Protein AF-A0A928ZZM9-F1 (afdb_monomer)

Structure (mmCIF, N/CA/C/O backbone):
data_AF-A0A928ZZM9-F1
#
_entry.id   AF-A0A928ZZM9-F1
#
loop_
_atom_site.group_PDB
_atom_site.id
_atom_site.type_symbol
_atom_site.label_atom_id
_atom_site.label_alt_id
_atom_site.label_comp_id
_atom_site.label_asym_id
_atom_site.label_entity_id
_atom_site.label_seq_id
_atom_site.pdbx_PDB_ins_code
_atom_site.Cartn_x
_atom_site.Cartn_y
_atom_site.Cartn_z
_atom_site.occupancy
_atom_site.B_iso_or_equiv
_atom_site.auth_seq_id
_atom_site.auth_comp_id
_atom_site.auth_asym_id
_atom_site.auth_atom_id
_atom_site.pdbx_PDB_model_num
ATOM 1 N N . MET A 1 1 ? -34.858 8.258 25.905 1.00 45.53 1 MET A N 1
ATOM 2 C CA . MET A 1 1 ? -33.633 7.633 25.361 1.00 45.53 1 MET A CA 1
ATOM 3 C C . MET A 1 1 ? -32.656 8.763 25.048 1.00 45.53 1 MET A C 1
ATOM 5 O O . MET A 1 1 ? -32.902 9.508 24.112 1.00 45.53 1 MET A O 1
ATOM 9 N N . ASN A 1 2 ? -31.666 9.010 25.907 1.00 38.31 2 ASN A N 1
ATOM 10 C CA . ASN A 1 2 ? -30.777 10.175 25.801 1.00 38.31 2 ASN A CA 1
ATOM 11 C C . ASN A 1 2 ? -29.655 9.865 24.788 1.00 38.31 2 ASN A C 1
ATOM 13 O O . ASN A 1 2 ? -28.926 8.899 24.986 1.00 38.31 2 ASN A O 1
ATOM 17 N N . LEU A 1 3 ? -29.551 10.627 23.693 1.00 54.62 3 LEU A N 1
ATOM 18 C CA . LEU A 1 3 ? -28.643 10.350 22.560 1.00 54.62 3 LEU A CA 1
ATOM 19 C C . LEU A 1 3 ? -27.227 10.941 22.727 1.00 54.62 3 LEU A C 1
ATOM 21 O O . LEU A 1 3 ? -26.420 10.868 21.805 1.00 54.62 3 LEU A O 1
ATOM 25 N N . ASN A 1 4 ? -26.900 11.490 23.900 1.00 56.50 4 ASN A N 1
ATOM 26 C CA . ASN A 1 4 ? -25.630 12.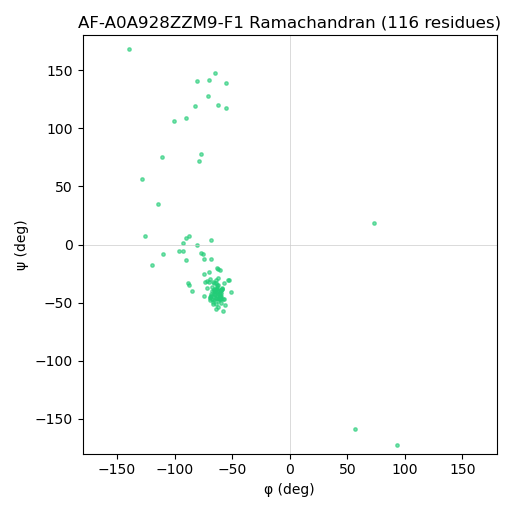169 24.163 1.00 56.50 4 ASN A CA 1
ATOM 27 C C . ASN A 1 4 ? -24.758 11.372 25.139 1.00 56.50 4 ASN A C 1
ATOM 29 O O . ASN A 1 4 ? -24.615 11.728 26.306 1.00 56.50 4 ASN A O 1
AT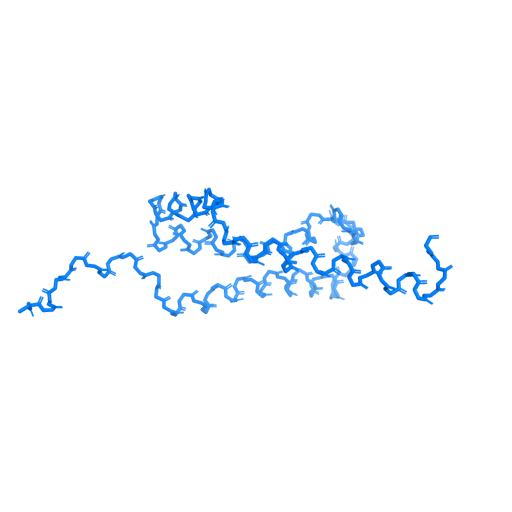OM 33 N N . SER A 1 5 ? -24.160 10.289 24.646 1.00 56.16 5 SER A N 1
ATOM 34 C CA . SER A 1 5 ? -23.096 9.563 25.347 1.00 56.16 5 SER A CA 1
ATOM 35 C C . SER A 1 5 ? -21.743 9.981 24.750 1.00 56.16 5 SER A C 1
ATOM 37 O O . SER A 1 5 ? -21.421 9.530 23.651 1.00 56.16 5 SER A O 1
ATOM 39 N N . PRO A 1 6 ? -20.911 10.796 25.427 1.00 49.06 6 PRO A N 1
ATOM 40 C CA . PRO A 1 6 ? -19.626 11.274 24.890 1.00 49.06 6 PRO A CA 1
ATOM 41 C C . PRO A 1 6 ? -18.541 10.184 24.728 1.00 49.06 6 PRO A C 1
ATOM 43 O O . PRO A 1 6 ? -17.422 10.479 24.317 1.00 49.06 6 PRO A O 1
ATOM 46 N N . HIS A 1 7 ? -18.848 8.911 25.005 1.00 49.44 7 HIS A N 1
ATOM 47 C CA . HIS A 1 7 ? -17.875 7.811 25.024 1.00 49.44 7 HIS A CA 1
ATOM 48 C C . HIS A 1 7 ? -17.726 7.026 23.706 1.00 49.44 7 HIS A C 1
ATOM 50 O O . HIS A 1 7 ? -16.846 6.174 23.613 1.00 49.44 7 HIS A O 1
ATOM 56 N N . THR A 1 8 ? -18.526 7.287 22.664 1.00 51.72 8 THR A N 1
ATOM 57 C CA . THR A 1 8 ? -18.446 6.536 21.388 1.00 51.72 8 THR A CA 1
ATOM 58 C C . THR A 1 8 ? -17.604 7.204 20.293 1.00 51.72 8 THR A C 1
ATOM 60 O O . THR A 1 8 ? -17.359 6.586 19.260 1.00 51.72 8 THR A O 1
ATOM 63 N N . GLN A 1 9 ? -17.112 8.429 20.505 1.00 50.94 9 GLN A N 1
ATOM 64 C CA . GLN A 1 9 ? -16.439 9.231 19.466 1.00 50.94 9 GLN A CA 1
ATOM 65 C C . GLN A 1 9 ? -14.915 9.027 19.364 1.00 50.94 9 GLN A C 1
ATOM 67 O O . GLN A 1 9 ? -14.316 9.418 18.370 1.00 50.94 9 GLN A O 1
ATOM 72 N N . GLN A 1 10 ? -14.264 8.394 20.344 1.00 52.50 10 GLN A N 1
ATOM 73 C CA . GLN A 1 10 ? -12.791 8.372 20.425 1.00 52.50 10 GLN A CA 1
ATOM 74 C C . GLN A 1 10 ? -12.087 7.396 19.462 1.00 52.50 10 GLN A C 1
ATOM 76 O O . GLN A 1 10 ? -10.865 7.421 19.367 1.00 52.50 10 GLN A O 1
ATOM 81 N N . TRP A 1 11 ? -12.823 6.544 18.740 1.00 54.41 11 TRP A N 1
ATOM 82 C CA . TRP A 1 11 ? -12.239 5.433 17.965 1.00 54.41 11 TRP A CA 1
ATOM 83 C C . TRP A 1 11 ? -12.632 5.413 16.485 1.00 54.41 11 TRP A C 1
ATOM 85 O O . TRP A 1 11 ? -12.353 4.438 15.784 1.00 54.41 11 TRP A O 1
ATOM 95 N N . LEU A 1 12 ? -13.322 6.449 16.007 1.00 62.44 12 LEU A N 1
ATOM 96 C CA . LEU A 1 12 ? -13.717 6.557 14.608 1.00 62.44 12 LEU A CA 1
ATOM 97 C C . LEU A 1 12 ? -12.612 7.289 13.857 1.00 62.44 12 LEU A C 1
ATOM 99 O O . LEU A 1 12 ? -12.423 8.489 14.037 1.00 62.44 12 LEU A O 1
ATOM 103 N N . VAL A 1 13 ? -11.878 6.556 13.017 1.00 65.06 13 VAL A N 1
ATOM 104 C CA . VAL A 1 13 ? -10.979 7.174 12.038 1.00 65.06 13 VAL A CA 1
ATOM 105 C C . VAL A 1 13 ? -11.835 8.141 11.211 1.00 65.06 13 VAL A C 1
ATOM 107 O O . VAL A 1 13 ? -12.802 7.696 10.583 1.00 65.06 13 VAL A O 1
ATOM 110 N N . PRO A 1 14 ? -11.557 9.455 11.250 1.00 76.38 14 PRO A N 1
ATOM 111 C CA . PRO A 1 14 ? -12.405 10.429 10.585 1.00 76.38 14 PRO A CA 1
ATOM 112 C C . PRO A 1 14 ? -12.352 10.192 9.078 1.00 76.38 14 PRO A C 1
ATOM 114 O O . PRO A 1 14 ? -11.315 9.803 8.544 1.00 76.38 14 PRO A O 1
ATOM 117 N N . TRP A 1 15 ? -13.452 10.463 8.370 1.00 77.56 15 TRP A N 1
ATOM 118 C CA . TRP A 1 15 ? -13.510 10.291 6.910 1.00 77.56 15 TRP A CA 1
ATOM 119 C C . TRP A 1 15 ? -12.374 11.046 6.197 1.00 77.56 15 TRP A C 1
ATOM 121 O O . TRP A 1 15 ? -11.851 10.591 5.185 1.00 77.56 15 TRP A O 1
ATOM 131 N N . ILE A 1 16 ? -11.939 12.167 6.782 1.00 84.88 16 ILE A N 1
ATOM 132 C CA . ILE A 1 16 ? -10.851 12.999 6.274 1.00 84.88 16 ILE A CA 1
ATOM 133 C C . ILE A 1 16 ? -9.505 12.266 6.240 1.00 84.88 16 ILE A C 1
ATOM 135 O O . ILE A 1 16 ? -8.632 12.647 5.472 1.00 84.88 16 ILE A O 1
ATOM 139 N N . ALA A 1 17 ? -9.344 11.184 7.010 1.00 82.44 17 ALA A N 1
ATOM 140 C CA . ALA A 1 17 ? -8.154 10.340 6.998 1.00 82.44 17 ALA A CA 1
ATOM 141 C C . ALA A 1 17 ? -8.005 9.550 5.678 1.00 82.44 17 ALA A C 1
ATOM 143 O O . ALA A 1 17 ? -6.922 9.054 5.370 1.00 82.44 17 ALA A O 1
ATOM 144 N N . LEU A 1 18 ? -9.047 9.503 4.838 1.00 86.94 18 LEU A N 1
ATOM 145 C CA . LEU A 1 18 ? -8.934 9.010 3.463 1.00 86.94 18 LEU A CA 1
ATOM 146 C C . LEU A 1 18 ? -8.009 9.887 2.612 1.00 86.94 18 LEU A C 1
ATOM 148 O O . LEU A 1 18 ? -7.342 9.369 1.723 1.00 86.94 18 LEU A O 1
ATOM 152 N N . ALA A 1 19 ? -7.919 11.190 2.892 1.00 93.00 19 ALA A N 1
ATOM 153 C CA . ALA A 1 19 ? -7.021 12.080 2.165 1.00 93.00 19 ALA A CA 1
ATOM 154 C C . ALA A 1 19 ? -5.536 11.710 2.370 1.00 93.00 19 ALA A C 1
ATOM 156 O O . ALA A 1 19 ? -4.874 11.422 1.373 1.00 93.00 19 ALA A O 1
ATOM 157 N N . PRO A 1 20 ? -4.990 11.629 3.604 1.00 91.69 20 PRO A N 1
ATOM 158 C CA . PRO A 1 20 ? -3.618 11.172 3.807 1.00 91.69 20 PRO A CA 1
ATOM 159 C C . PRO A 1 20 ? -3.422 9.712 3.383 1.00 91.69 20 PRO A C 1
ATOM 161 O O . PRO A 1 20 ? -2.367 9.388 2.849 1.00 91.69 20 PRO A O 1
ATOM 164 N N . PHE A 1 21 ? -4.430 8.842 3.532 1.00 92.88 21 PHE A N 1
ATOM 165 C CA . PHE A 1 21 ? -4.366 7.480 2.993 1.00 92.88 21 PHE A CA 1
ATOM 166 C C . PHE A 1 21 ? -4.099 7.473 1.483 1.00 92.88 21 PHE A C 1
ATOM 168 O O . PHE A 1 21 ? -3.167 6.815 1.019 1.00 92.88 21 PHE A O 1
ATOM 175 N N . LEU A 1 22 ? -4.904 8.219 0.720 1.00 94.31 22 LEU A N 1
ATOM 176 C CA . LEU A 1 22 ? -4.776 8.320 -0.729 1.00 94.31 22 LEU A CA 1
ATOM 177 C C . LEU A 1 22 ? -3.462 8.990 -1.114 1.00 94.31 22 LEU A C 1
ATOM 179 O O . LEU A 1 22 ? -2.776 8.475 -1.986 1.00 94.31 22 LEU A O 1
ATOM 183 N N . LEU A 1 23 ? -3.067 10.072 -0.442 1.00 95.56 23 LEU A N 1
ATOM 184 C CA . LEU A 1 23 ? -1.805 10.757 -0.723 1.00 95.56 23 LEU A CA 1
ATOM 185 C C . LEU A 1 23 ? -0.592 9.849 -0.517 1.00 95.56 23 LEU A C 1
ATOM 187 O O . LEU A 1 23 ? 0.286 9.827 -1.371 1.00 95.56 23 LEU A O 1
ATOM 191 N N . ILE A 1 24 ? -0.547 9.074 0.570 1.00 93.88 24 ILE A N 1
ATOM 192 C CA . ILE A 1 24 ? 0.552 8.131 0.816 1.00 93.88 24 ILE A CA 1
ATOM 193 C C . ILE A 1 24 ? 0.511 7.001 -0.214 1.00 93.88 24 ILE A C 1
ATOM 195 O O . ILE A 1 24 ? 1.532 6.678 -0.812 1.00 93.88 24 ILE A O 1
ATOM 199 N N . THR A 1 25 ? -0.668 6.425 -0.457 1.00 95.56 25 THR A N 1
ATOM 200 C CA . THR A 1 25 ? -0.836 5.298 -1.385 1.00 95.56 25 THR A CA 1
ATOM 201 C C . THR A 1 25 ? -0.447 5.680 -2.812 1.00 95.56 25 THR A C 1
ATOM 203 O O . THR A 1 25 ? 0.399 5.032 -3.427 1.00 95.56 25 THR A O 1
ATOM 206 N N . PHE A 1 26 ? -1.041 6.754 -3.334 1.00 95.81 26 PHE A N 1
ATOM 207 C CA . PHE A 1 26 ? -0.755 7.256 -4.673 1.00 95.81 26 PHE A CA 1
ATOM 208 C C . PHE A 1 26 ? 0.656 7.826 -4.748 1.00 95.81 26 PHE A C 1
ATOM 210 O O . PHE A 1 26 ? 1.354 7.546 -5.712 1.00 95.81 26 PHE A O 1
ATOM 217 N N . GLY A 1 27 ? 1.098 8.576 -3.740 1.00 96.25 27 GLY A N 1
ATOM 218 C CA . GLY A 1 27 ? 2.437 9.156 -3.703 1.00 96.25 27 GLY A CA 1
ATOM 219 C C . GLY A 1 27 ? 3.535 8.098 -3.740 1.00 96.25 27 GLY A C 1
ATOM 220 O O . GLY A 1 27 ? 4.488 8.251 -4.493 1.00 96.25 27 GLY A O 1
ATOM 221 N N . LEU A 1 28 ? 3.386 6.993 -3.004 1.00 93.88 28 LEU A N 1
ATOM 222 C CA . LEU A 1 28 ? 4.325 5.871 -3.073 1.00 93.88 28 LEU A CA 1
ATOM 223 C C . LEU A 1 28 ? 4.278 5.183 -4.439 1.00 93.88 28 LEU A C 1
ATOM 225 O O . LEU A 1 28 ? 5.318 5.023 -5.070 1.00 93.88 28 LEU A O 1
ATOM 229 N N . ALA A 1 29 ? 3.091 4.804 -4.919 1.00 94.56 29 ALA A N 1
ATOM 230 C CA . ALA A 1 29 ? 2.966 4.064 -6.173 1.00 94.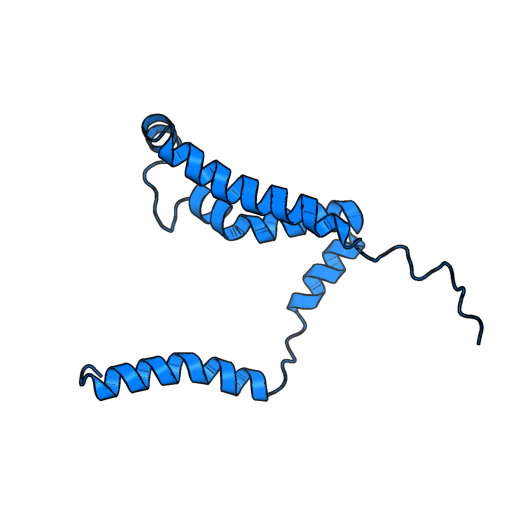56 29 ALA A CA 1
ATOM 231 C C . ALA A 1 29 ? 3.439 4.888 -7.386 1.00 94.56 29 ALA A C 1
ATOM 233 O O . ALA A 1 29 ? 4.295 4.445 -8.153 1.00 94.56 29 ALA A O 1
ATOM 234 N N . TRP A 1 30 ? 2.929 6.114 -7.531 1.00 95.69 30 TRP A N 1
ATOM 235 C CA . TRP A 1 30 ? 3.302 7.018 -8.617 1.00 95.69 30 TRP A CA 1
ATOM 236 C C . TRP A 1 30 ? 4.692 7.608 -8.437 1.00 95.69 30 TRP A C 1
ATOM 238 O O . TRP A 1 30 ? 5.366 7.828 -9.433 1.00 95.69 30 TRP A O 1
ATOM 248 N N . GLY A 1 31 ? 5.147 7.844 -7.206 1.00 94.69 31 GLY A N 1
ATOM 249 C CA . GLY A 1 31 ? 6.499 8.330 -6.942 1.00 94.69 31 GLY A CA 1
ATOM 250 C C . GLY A 1 31 ? 7.553 7.312 -7.361 1.00 94.69 31 GLY A C 1
ATOM 251 O O . GLY A 1 31 ? 8.494 7.663 -8.068 1.00 94.69 31 GLY A O 1
ATOM 252 N N . ILE A 1 32 ? 7.358 6.037 -7.008 1.00 92.25 32 ILE A N 1
ATOM 253 C CA . ILE A 1 32 ? 8.232 4.948 -7.461 1.00 92.25 32 ILE A CA 1
ATOM 254 C C . ILE A 1 32 ? 8.188 4.839 -8.988 1.00 92.25 32 ILE A C 1
ATOM 256 O O . ILE A 1 32 ? 9.237 4.805 -9.626 1.00 92.25 32 ILE A O 1
ATOM 260 N N . LEU A 1 33 ? 6.996 4.853 -9.592 1.00 91.56 33 LEU A N 1
ATOM 261 C CA . LEU A 1 33 ? 6.858 4.796 -11.048 1.00 91.56 33 LEU A CA 1
ATOM 262 C C . LEU A 1 33 ? 7.560 5.976 -11.743 1.00 91.56 33 LEU A C 1
ATOM 264 O O . LEU A 1 33 ? 8.314 5.778 -12.693 1.00 91.56 33 LEU A O 1
ATOM 268 N N . ALA A 1 34 ? 7.354 7.197 -11.251 1.00 93.44 34 ALA A N 1
ATOM 269 C CA . ALA A 1 34 ? 7.967 8.406 -11.785 1.00 93.44 34 ALA A CA 1
ATOM 270 C C . ALA A 1 34 ? 9.494 8.372 -11.659 1.00 93.44 34 ALA A C 1
ATOM 272 O O . ALA A 1 34 ? 10.175 8.777 -12.594 1.00 93.44 34 ALA A O 1
ATOM 273 N N . LEU A 1 35 ? 10.049 7.843 -10.562 1.00 92.00 35 LEU A N 1
ATOM 274 C CA . LEU A 1 35 ? 11.497 7.666 -10.412 1.00 92.00 35 LEU A CA 1
ATOM 275 C C . LEU A 1 35 ? 12.077 6.741 -11.489 1.00 92.00 35 LEU A C 1
ATOM 277 O O . LEU A 1 35 ? 13.134 7.046 -12.035 1.00 92.00 35 LEU A O 1
ATOM 281 N N . TYR A 1 36 ? 11.378 5.660 -11.842 1.00 89.44 36 TYR A N 1
ATOM 282 C CA . TYR A 1 36 ? 11.808 4.769 -12.925 1.00 89.44 36 TYR A CA 1
ATOM 283 C C . TYR A 1 36 ? 11.658 5.382 -14.318 1.00 89.44 36 TYR A C 1
ATOM 285 O O . TYR A 1 36 ? 12.464 5.086 -15.194 1.00 89.44 36 TYR A O 1
ATOM 293 N N . ILE A 1 37 ? 10.661 6.246 -14.527 1.00 91.25 37 ILE A N 1
ATOM 294 C CA . ILE A 1 37 ? 10.467 6.951 -15.802 1.00 91.25 37 ILE A CA 1
ATOM 295 C C . ILE A 1 37 ? 11.501 8.071 -15.977 1.00 91.25 37 ILE A C 1
ATOM 297 O O . ILE A 1 37 ? 12.061 8.234 -17.057 1.00 91.25 37 ILE A O 1
ATOM 301 N N . LEU A 1 38 ? 11.745 8.856 -14.926 1.00 93.94 38 LEU A N 1
ATOM 302 C CA . LEU A 1 38 ? 12.563 10.068 -14.985 1.00 93.94 38 LEU A CA 1
ATOM 303 C C . LEU A 1 38 ? 14.056 9.790 -14.751 1.00 93.94 38 LEU A C 1
ATOM 305 O O . LEU A 1 38 ? 14.896 10.483 -15.319 1.00 93.94 38 LEU A O 1
ATOM 309 N N . LEU A 1 39 ? 14.402 8.799 -13.919 1.00 91.75 39 LEU A N 1
ATOM 310 C CA . LEU A 1 39 ? 15.786 8.423 -13.602 1.00 91.75 39 LEU A CA 1
ATOM 311 C C . LEU A 1 39 ? 16.040 6.909 -13.791 1.00 91.75 39 LEU A C 1
ATOM 313 O O . LEU A 1 39 ? 16.528 6.246 -12.867 1.00 91.75 39 LEU A O 1
ATOM 317 N N . PRO A 1 40 ? 15.780 6.341 -14.985 1.00 87.25 40 PRO A N 1
ATOM 318 C CA . PRO A 1 40 ? 15.913 4.902 -15.224 1.00 87.25 40 PRO A CA 1
ATOM 319 C C . PRO A 1 40 ? 17.333 4.383 -14.965 1.00 87.25 40 PRO A C 1
ATO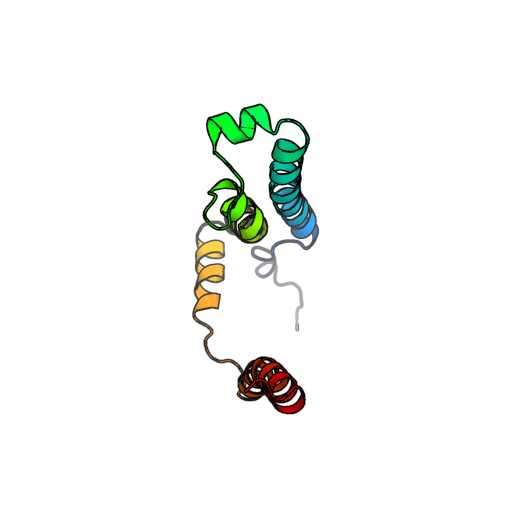M 321 O O . PRO A 1 40 ? 17.497 3.306 -14.403 1.00 87.25 40 PRO A O 1
ATOM 324 N N . GLY A 1 41 ? 18.368 5.162 -15.309 1.00 88.00 41 GLY A N 1
ATOM 325 C CA . GLY A 1 41 ? 19.764 4.766 -15.096 1.00 88.00 41 GLY A CA 1
ATOM 326 C C . GLY A 1 41 ? 20.149 4.652 -13.617 1.00 88.00 41 GLY A C 1
ATOM 327 O O . GLY A 1 41 ? 20.798 3.687 -13.224 1.00 88.00 41 GLY A O 1
ATOM 328 N N . LEU A 1 42 ? 19.710 5.599 -12.779 1.00 87.38 42 LEU A N 1
ATOM 329 C CA . LEU A 1 42 ? 19.972 5.563 -11.336 1.00 87.38 42 LEU A CA 1
ATOM 330 C C . LEU A 1 42 ? 19.197 4.426 -10.665 1.00 87.38 42 LEU A C 1
ATOM 332 O O . LEU A 1 42 ? 19.753 3.693 -9.852 1.00 87.38 42 LEU A O 1
ATOM 336 N N . MET A 1 43 ? 17.918 4.272 -11.016 1.00 88.81 43 MET A N 1
ATOM 337 C CA . MET A 1 43 ? 17.076 3.220 -10.449 1.00 88.81 43 MET A CA 1
ATOM 338 C C . MET A 1 43 ? 17.555 1.827 -10.872 1.00 88.81 43 MET A C 1
ATOM 340 O O . MET A 1 43 ? 17.637 0.934 -10.032 1.00 88.81 43 MET A O 1
ATOM 344 N N . GLY A 1 44 ? 17.966 1.665 -12.132 1.00 86.62 44 GLY A N 1
ATOM 345 C CA . GLY A 1 44 ? 18.575 0.434 -12.631 1.00 86.62 44 GLY A CA 1
ATOM 346 C C . GLY A 1 44 ? 19.908 0.106 -11.954 1.00 86.62 44 GLY A C 1
ATOM 347 O O . GLY A 1 44 ? 20.153 -1.052 -11.637 1.00 86.62 44 GLY A O 1
ATOM 348 N N . ALA A 1 45 ? 20.744 1.106 -11.661 1.00 87.50 45 ALA A N 1
ATOM 349 C CA . ALA A 1 45 ? 22.022 0.890 -10.979 1.00 87.50 45 ALA A CA 1
ATOM 350 C C . ALA A 1 45 ? 21.870 0.534 -9.489 1.00 87.50 45 ALA A C 1
ATOM 352 O O . ALA A 1 45 ? 22.640 -0.272 -8.972 1.00 87.50 45 ALA A O 1
ATOM 353 N N . LEU A 1 46 ? 20.903 1.141 -8.790 1.00 86.81 46 LEU A N 1
ATOM 354 C CA . LEU A 1 46 ? 20.702 0.927 -7.351 1.00 86.81 46 LEU A CA 1
ATOM 355 C C . LEU A 1 46 ? 19.840 -0.296 -7.037 1.00 86.81 46 LEU A C 1
ATOM 357 O O 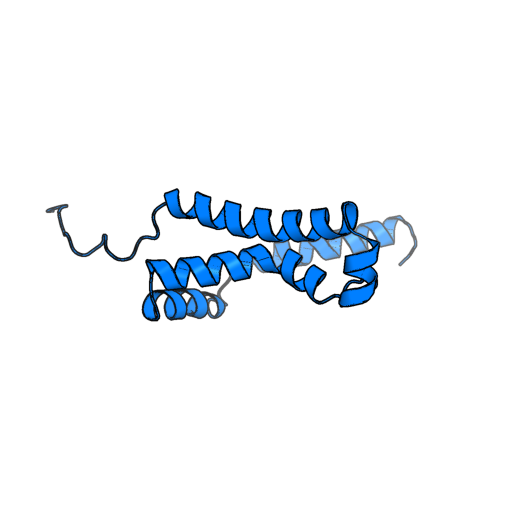. LEU A 1 46 ? 20.114 -1.002 -6.069 1.00 86.81 46 LEU A O 1
ATOM 361 N N . PHE A 1 47 ? 18.785 -0.521 -7.818 1.00 85.69 47 PHE A N 1
ATOM 362 C CA . PHE A 1 47 ? 17.769 -1.527 -7.514 1.00 85.69 47 PHE A CA 1
ATOM 363 C C . PHE A 1 47 ? 17.632 -2.608 -8.593 1.00 85.69 47 PHE A C 1
ATOM 365 O O . PHE A 1 47 ? 17.134 -3.694 -8.300 1.00 85.69 47 PHE A O 1
ATOM 372 N N . GLY A 1 48 ? 18.130 -2.355 -9.805 1.00 85.44 48 GLY A N 1
ATOM 373 C CA . GLY A 1 48 ? 18.042 -3.281 -10.931 1.00 85.44 48 GLY A CA 1
ATOM 374 C C . GLY A 1 48 ? 16.824 -3.044 -11.824 1.00 85.44 48 GLY A C 1
ATOM 375 O O . GLY A 1 48 ? 16.094 -2.055 -11.701 1.00 85.44 48 GLY A O 1
ATOM 376 N N . GLU A 1 49 ? 16.623 -3.963 -12.767 1.00 83.00 49 GLU A N 1
ATOM 377 C CA . GLU A 1 49 ? 15.489 -3.929 -13.692 1.00 83.00 49 GLU A CA 1
ATOM 378 C C . GLU A 1 49 ? 14.164 -4.231 -12.978 1.00 83.00 49 GLU A C 1
ATOM 380 O O . GLU A 1 49 ? 14.079 -5.106 -12.110 1.00 83.00 49 GLU A O 1
ATOM 385 N N . ILE A 1 50 ? 13.096 -3.531 -13.377 1.00 78.25 50 ILE A N 1
ATOM 386 C CA . ILE A 1 50 ? 11.750 -3.794 -12.859 1.00 7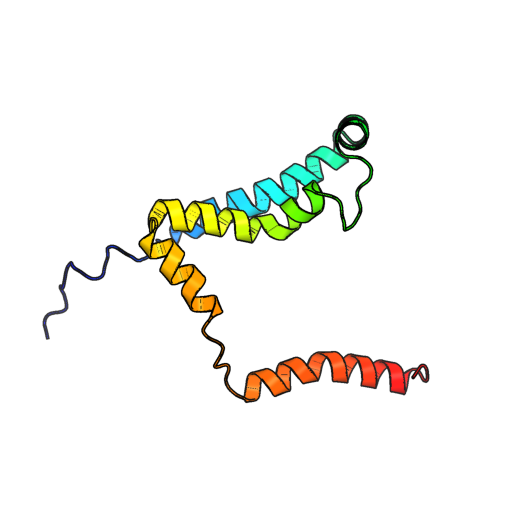8.25 50 ILE A CA 1
ATOM 387 C C . ILE A 1 50 ? 11.324 -5.214 -13.238 1.00 78.25 50 ILE A C 1
ATOM 389 O O . ILE A 1 50 ? 11.190 -5.566 -14.407 1.00 78.25 50 ILE A O 1
ATOM 393 N N . SER A 1 51 ? 11.042 -6.012 -12.214 1.00 82.25 51 SER A N 1
ATOM 394 C CA . SER A 1 51 ? 10.449 -7.341 -12.319 1.00 82.25 51 SER A CA 1
ATOM 395 C C . SER A 1 51 ? 9.416 -7.536 -11.206 1.00 82.25 51 SER A C 1
ATOM 397 O O . SER A 1 51 ? 9.364 -6.762 -10.249 1.00 82.25 51 SER A O 1
ATOM 399 N N . GLY A 1 52 ? 8.599 -8.589 -11.284 1.00 76.69 52 GLY A N 1
ATOM 400 C CA . GLY A 1 52 ? 7.603 -8.885 -10.243 1.00 76.69 52 GLY A CA 1
ATOM 401 C C . GLY A 1 52 ? 8.198 -9.133 -8.846 1.00 76.69 52 GLY A C 1
ATOM 402 O O . GLY A 1 52 ? 7.509 -8.947 -7.849 1.00 76.69 52 GLY A O 1
ATOM 403 N N . HIS A 1 53 ? 9.483 -9.494 -8.765 1.00 80.44 53 HIS A N 1
ATOM 404 C CA . HIS A 1 53 ? 10.214 -9.698 -7.506 1.00 80.44 53 HIS A CA 1
ATOM 405 C C . HIS A 1 53 ? 10.943 -8.439 -7.026 1.00 80.44 53 HIS A C 1
ATOM 407 O O . HIS A 1 53 ? 11.644 -8.465 -6.016 1.00 80.44 53 HIS A O 1
ATOM 413 N N . HIS A 1 54 ? 10.809 -7.336 -7.757 1.00 85.56 54 HIS A N 1
ATOM 414 C CA . HIS A 1 54 ? 11.541 -6.123 -7.473 1.00 85.56 54 HIS A CA 1
ATOM 415 C C . HIS A 1 54 ? 11.011 -5.463 -6.187 1.00 85.56 54 HIS A C 1
ATOM 417 O O . HIS A 1 54 ? 9.810 -5.191 -6.090 1.00 85.56 54 HIS A O 1
ATOM 423 N N . PRO A 1 55 ? 11.868 -5.138 -5.201 1.00 87.56 55 PRO A N 1
ATOM 424 C CA . PRO A 1 55 ? 11.421 -4.663 -3.890 1.00 87.56 55 PRO A CA 1
ATOM 425 C C . PRO A 1 55 ? 10.599 -3.372 -3.981 1.00 87.56 55 PRO A C 1
ATOM 427 O O . PRO A 1 55 ? 9.575 -3.248 -3.314 1.00 87.56 55 PRO A O 1
ATOM 430 N N . LEU A 1 56 ? 10.977 -2.440 -4.865 1.00 88.62 56 LEU A N 1
ATOM 431 C CA . LEU A 1 56 ? 10.195 -1.220 -5.102 1.00 88.62 56 LEU A CA 1
ATOM 432 C C . LEU A 1 56 ? 8.861 -1.487 -5.813 1.00 88.62 56 LEU A C 1
ATOM 434 O O . LEU A 1 56 ? 7.895 -0.771 -5.570 1.00 88.62 56 LEU A O 1
ATOM 438 N N . PHE A 1 57 ? 8.776 -2.527 -6.648 1.00 88.94 57 PHE A N 1
ATOM 439 C CA . PHE A 1 57 ? 7.511 -2.914 -7.273 1.00 88.94 57 PHE A CA 1
ATOM 440 C C . PHE A 1 57 ? 6.557 -3.481 -6.220 1.00 88.94 57 PHE A C 1
ATOM 442 O O . PHE A 1 57 ? 5.409 -3.050 -6.132 1.00 88.94 57 PHE A O 1
ATOM 449 N N . ILE A 1 58 ? 7.054 -4.371 -5.354 1.00 91.38 58 ILE A N 1
ATOM 450 C CA . ILE A 1 58 ? 6.292 -4.884 -4.211 1.00 91.38 58 ILE A CA 1
ATOM 451 C C . ILE A 1 58 ? 5.851 -3.716 -3.321 1.00 91.38 58 ILE A C 1
ATOM 453 O O . ILE A 1 58 ? 4.676 -3.624 -2.984 1.00 91.38 58 ILE A O 1
ATOM 457 N N . LEU A 1 59 ? 6.743 -2.778 -2.997 1.00 92.00 59 LEU A N 1
ATOM 458 C CA . LEU A 1 59 ? 6.398 -1.611 -2.184 1.00 92.00 59 LEU A CA 1
ATOM 459 C C . LEU A 1 59 ? 5.305 -0.744 -2.827 1.00 92.00 59 LEU A C 1
ATOM 461 O O . LEU A 1 59 ? 4.389 -0.317 -2.131 1.00 92.00 59 LEU A O 1
ATOM 465 N N . ALA A 1 60 ? 5.367 -0.512 -4.140 1.00 92.62 60 ALA A N 1
ATOM 466 C CA . ALA A 1 60 ? 4.349 0.237 -4.873 1.00 92.62 60 ALA A CA 1
ATOM 467 C C . ALA A 1 60 ? 2.987 -0.481 -4.870 1.00 92.62 60 ALA A C 1
ATOM 469 O O . ALA A 1 60 ? 1.960 0.148 -4.625 1.00 92.62 60 ALA A O 1
ATOM 470 N N . VAL A 1 61 ? 2.973 -1.803 -5.076 1.00 93.50 61 VAL A N 1
ATOM 471 C CA . VAL A 1 61 ? 1.753 -2.632 -5.029 1.00 93.50 61 VAL A CA 1
ATOM 472 C C . VAL A 1 61 ? 1.152 -2.657 -3.621 1.00 93.50 61 VAL A C 1
ATOM 474 O O . VAL A 1 61 ? -0.064 -2.583 -3.453 1.00 93.50 61 VAL A O 1
ATOM 477 N N . TRP A 1 62 ? 2.004 -2.725 -2.599 1.00 93.62 62 TRP A N 1
ATOM 478 C CA . TRP A 1 62 ? 1.610 -2.782 -1.192 1.00 93.62 62 TRP A CA 1
ATOM 479 C C . TRP A 1 62 ? 1.479 -1.399 -0.539 1.00 93.62 62 TRP A C 1
ATOM 481 O O . TRP A 1 62 ? 1.178 -1.313 0.654 1.00 93.62 62 TRP A O 1
ATOM 491 N N . ALA A 1 63 ? 1.619 -0.311 -1.301 1.00 94.62 63 ALA A N 1
ATOM 492 C CA . ALA A 1 63 ? 1.462 1.057 -0.816 1.00 94.62 63 ALA A CA 1
ATOM 493 C C . ALA A 1 63 ? 0.150 1.301 -0.037 1.00 94.62 63 ALA A C 1
ATOM 495 O O . ALA A 1 63 ? 0.222 1.935 1.019 1.00 94.62 63 ALA A O 1
ATOM 496 N N . PRO A 1 64 ? -1.024 0.761 -0.445 1.00 93.25 64 PRO A N 1
ATOM 497 C CA . PRO A 1 64 ? -2.253 0.912 0.334 1.00 93.25 64 PRO A CA 1
ATOM 498 C C . PRO A 1 64 ? -2.161 0.254 1.714 1.00 93.25 64 PRO A C 1
ATOM 500 O O . PRO A 1 64 ? -2.658 0.798 2.698 1.00 93.25 64 PRO A O 1
ATOM 503 N N . ALA A 1 65 ? -1.505 -0.906 1.813 1.00 92.69 65 ALA A N 1
ATOM 504 C CA . ALA A 1 65 ? -1.308 -1.576 3.092 1.00 92.69 65 ALA A CA 1
ATOM 505 C C . ALA A 1 65 ? -0.401 -0.732 3.996 1.00 92.69 65 ALA A C 1
ATOM 507 O O . ALA A 1 65 ? -0.766 -0.460 5.138 1.00 92.69 65 ALA A O 1
ATOM 508 N N . VAL A 1 66 ? 0.729 -0.244 3.470 1.00 93.12 66 VAL A N 1
ATOM 509 C CA . VAL A 1 66 ? 1.652 0.641 4.203 1.00 93.12 66 VAL A CA 1
ATOM 510 C C . VAL A 1 66 ? 0.928 1.897 4.698 1.00 93.12 66 VAL A C 1
ATOM 512 O O . VAL A 1 66 ? 1.017 2.232 5.880 1.00 93.12 66 VAL A O 1
ATOM 515 N N . ALA A 1 67 ? 0.143 2.547 3.834 1.00 93.75 67 ALA A N 1
ATOM 516 C CA . ALA A 1 67 ? -0.656 3.714 4.193 1.00 93.75 67 ALA A CA 1
ATOM 517 C C . ALA A 1 67 ? -1.671 3.399 5.305 1.00 93.75 67 ALA A C 1
ATOM 519 O O . ALA A 1 67 ? -1.777 4.156 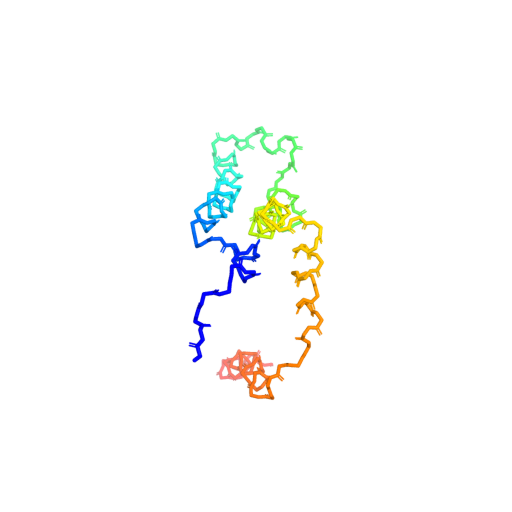6.270 1.00 93.75 67 ALA A O 1
ATOM 520 N N . ALA A 1 68 ? -2.377 2.265 5.214 1.00 91.25 68 ALA A N 1
ATOM 521 C CA . ALA A 1 68 ? -3.308 1.824 6.249 1.00 91.25 68 ALA A CA 1
ATOM 522 C C . ALA A 1 68 ? -2.601 1.598 7.592 1.00 91.25 68 ALA A C 1
ATOM 524 O O . ALA A 1 68 ? -3.072 2.094 8.613 1.00 91.25 68 ALA A O 1
ATOM 525 N N . PHE A 1 69 ? -1.457 0.906 7.609 1.00 91.06 69 PHE A N 1
ATOM 526 C CA . PHE A 1 69 ? -0.694 0.661 8.835 1.00 91.06 69 PHE A CA 1
ATOM 527 C C . PHE A 1 69 ? -0.231 1.959 9.502 1.00 91.06 69 PHE A C 1
ATOM 529 O O . PHE A 1 69 ? -0.412 2.107 10.713 1.00 91.06 69 PHE A O 1
ATOM 536 N N . ILE A 1 70 ? 0.309 2.909 8.731 1.00 90.50 70 ILE A N 1
ATOM 537 C CA . ILE A 1 70 ? 0.733 4.222 9.241 1.00 90.50 70 ILE A CA 1
ATOM 538 C C . ILE A 1 70 ? -0.461 4.948 9.866 1.00 90.50 70 ILE A C 1
ATOM 540 O O . ILE A 1 70 ? -0.401 5.389 11.013 1.00 90.50 70 ILE A O 1
ATOM 544 N N . LEU A 1 71 ? -1.569 5.024 9.132 1.00 89.94 71 LEU A N 1
ATOM 545 C CA . LEU A 1 71 ? -2.739 5.795 9.527 1.00 89.94 71 LEU A CA 1
ATOM 546 C C . LEU A 1 71 ? -3.451 5.193 10.744 1.00 89.94 71 LEU A C 1
ATOM 548 O O . LEU A 1 71 ? -3.795 5.901 11.686 1.00 89.94 71 LEU A O 1
ATOM 552 N N . ILE A 1 72 ? -3.640 3.875 10.758 1.00 88.12 72 ILE A N 1
ATOM 553 C CA . ILE A 1 72 ? -4.282 3.163 11.868 1.00 88.12 72 ILE A CA 1
ATOM 554 C C . ILE A 1 72 ? -3.419 3.249 13.126 1.00 88.12 72 ILE A C 1
ATOM 556 O O . ILE A 1 72 ? -3.959 3.450 14.213 1.00 88.12 72 ILE A O 1
ATOM 560 N N . SER A 1 73 ? -2.094 3.150 12.990 1.00 86.81 73 SER A N 1
ATOM 561 C CA . SER A 1 73 ? -1.181 3.328 14.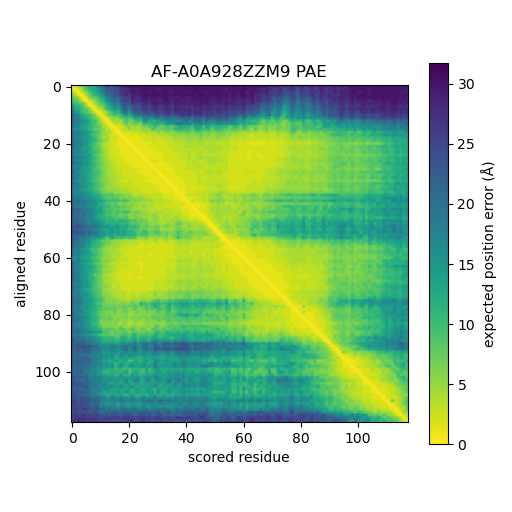123 1.00 86.81 73 SER A CA 1
ATOM 562 C C . SER A 1 73 ? -1.214 4.766 14.647 1.00 86.81 73 SER A C 1
ATOM 564 O O . SER A 1 73 ? -1.215 4.962 15.858 1.00 86.81 73 SER A O 1
ATOM 566 N N . TYR A 1 74 ? -1.310 5.762 13.759 1.00 86.62 74 TYR A N 1
ATOM 567 C CA . TYR A 1 74 ? -1.365 7.177 14.129 1.00 86.62 74 TYR A CA 1
ATOM 568 C C . TYR A 1 74 ? -2.676 7.563 14.835 1.00 86.62 74 TYR A C 1
ATOM 570 O O . TYR A 1 74 ? -2.641 8.198 15.884 1.00 86.62 74 TYR A O 1
ATOM 578 N N . TYR A 1 75 ? -3.833 7.160 14.298 1.00 83.44 75 TYR A N 1
ATOM 579 C CA . TYR A 1 75 ? -5.141 7.534 14.856 1.00 83.44 75 TYR A CA 1
ATOM 580 C C . TYR A 1 75 ? -5.642 6.588 15.955 1.00 83.44 75 TYR A C 1
ATOM 582 O O . TYR A 1 75 ? -6.336 7.021 16.869 1.00 83.44 75 TYR A O 1
ATOM 590 N N . GLY A 1 76 ? -5.349 5.290 15.856 1.00 77.88 76 GLY A N 1
ATOM 591 C CA . GLY A 1 76 ? -5.897 4.256 16.740 1.00 77.88 76 GLY A CA 1
ATOM 592 C C . GLY A 1 76 ? -4.890 3.638 17.712 1.00 77.88 76 GLY A C 1
ATOM 593 O O . GLY A 1 76 ? -5.288 2.845 18.572 1.00 77.88 76 GLY A O 1
ATOM 594 N N . GLY A 1 77 ? -3.599 3.957 17.578 1.00 85.12 77 GLY A N 1
ATOM 595 C CA . GLY A 1 77 ? -2.528 3.365 18.377 1.00 85.12 77 GLY A CA 1
ATOM 596 C C . GLY A 1 77 ? -2.474 1.835 18.281 1.00 85.12 77 GLY A C 1
ATOM 597 O O . GLY A 1 77 ? -3.011 1.207 17.364 1.00 85.12 77 GLY A O 1
ATOM 598 N N . TRP A 1 78 ? -1.851 1.205 19.281 1.00 83.25 78 TRP A N 1
ATOM 599 C CA . TRP A 1 78 ? -1.697 -0.255 19.338 1.00 83.25 78 TRP A CA 1
ATOM 600 C C . TRP A 1 78 ? -3.037 -1.009 19.408 1.00 83.25 78 TRP A C 1
ATOM 602 O O . TRP A 1 78 ? -3.194 -2.085 18.828 1.00 83.25 78 TRP A O 1
ATOM 612 N N . VAL A 1 79 ? -4.034 -0.431 20.086 1.00 83.88 79 VAL A N 1
ATOM 613 C CA . VAL A 1 79 ? -5.377 -1.019 20.221 1.00 83.88 79 VAL A CA 1
ATOM 614 C C . VAL A 1 79 ? -6.113 -1.012 18.879 1.00 83.88 79 VAL A C 1
ATOM 616 O O . VAL A 1 79 ? -6.696 -2.028 18.492 1.00 83.88 79 VAL A O 1
ATOM 619 N N . GLY A 1 80 ? -6.048 0.098 18.139 1.00 82.19 80 GLY A N 1
ATOM 620 C CA . GLY A 1 80 ? -6.609 0.213 16.794 1.00 82.19 80 GLY A CA 1
ATOM 621 C C . GLY A 1 80 ? -5.955 -0.758 15.814 1.00 82.19 80 GLY A C 1
ATOM 622 O O . GLY A 1 80 ? -6.659 -1.446 15.074 1.00 82.19 80 GLY A O 1
ATOM 623 N N . LEU A 1 81 ? -4.629 -0.895 15.881 1.00 84.06 81 LEU A N 1
ATOM 624 C CA . LEU A 1 81 ? -3.881 -1.832 15.050 1.00 84.06 81 LEU A CA 1
ATOM 625 C C . LEU A 1 81 ? -4.275 -3.291 15.322 1.00 84.06 81 LEU A C 1
ATOM 627 O O . LEU A 1 81 ? -4.610 -4.026 14.391 1.00 84.06 81 LEU A O 1
ATOM 631 N N . ARG A 1 82 ? -4.329 -3.708 16.595 1.00 85.69 82 ARG A N 1
ATOM 632 C CA . ARG A 1 82 ? -4.760 -5.065 16.974 1.00 85.69 82 ARG A CA 1
ATOM 633 C C . ARG A 1 82 ? -6.189 -5.358 16.515 1.00 85.69 82 ARG A C 1
ATOM 635 O O . ARG A 1 82 ? -6.465 -6.460 16.051 1.00 85.69 82 ARG A O 1
ATOM 642 N N . ARG A 1 83 ? -7.090 -4.376 16.609 1.00 84.31 83 ARG A N 1
ATOM 643 C CA . ARG A 1 83 ? -8.478 -4.499 16.137 1.00 84.31 83 ARG A CA 1
ATOM 644 C C . ARG A 1 83 ? -8.586 -4.548 14.611 1.00 84.31 83 ARG A C 1
ATOM 646 O O . ARG A 1 83 ? -9.493 -5.187 14.086 1.00 84.31 83 ARG A O 1
ATOM 653 N N . PHE A 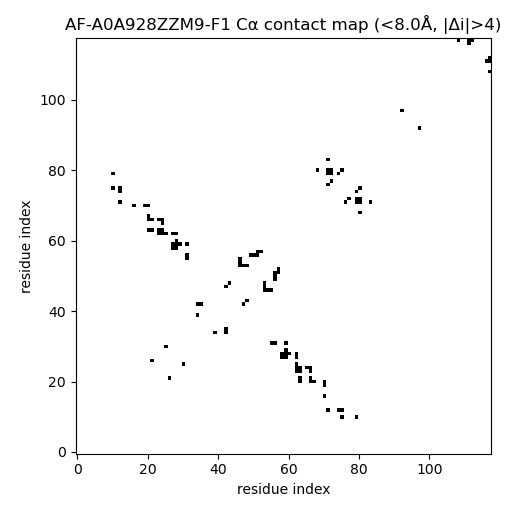1 84 ? -7.695 -3.875 13.888 1.00 85.25 84 PHE A N 1
ATOM 654 C CA . PHE A 1 84 ? -7.611 -3.985 12.433 1.00 85.25 84 PHE A CA 1
ATOM 655 C C . PHE A 1 84 ? -7.161 -5.391 12.023 1.00 85.25 84 PHE A C 1
ATOM 657 O O . PHE A 1 84 ? -7.849 -6.054 11.252 1.00 85.25 84 PHE A O 1
ATOM 664 N N . LEU A 1 85 ? -6.082 -5.890 12.629 1.00 86.44 85 LEU A N 1
ATOM 665 C CA . LEU A 1 85 ? -5.561 -7.238 12.384 1.00 86.44 85 LEU A CA 1
ATOM 666 C C . LEU A 1 85 ? -6.546 -8.339 12.798 1.00 86.44 85 LEU A C 1
ATOM 668 O O . LEU A 1 85 ? -6.665 -9.343 12.102 1.00 86.44 85 LEU A O 1
ATOM 672 N N . SER A 1 86 ? -7.321 -8.149 13.871 1.00 86.19 86 SER A N 1
ATOM 673 C CA . SER A 1 86 ? -8.324 -9.138 14.286 1.00 86.19 86 SER A CA 1
ATOM 674 C C . SER A 1 86 ? -9.421 -9.355 13.240 1.00 86.19 86 SER A C 1
ATOM 676 O O . SER A 1 86 ? -10.071 -10.396 13.255 1.00 86.19 86 SER A O 1
ATOM 678 N N . ARG A 1 87 ? -9.637 -8.404 12.316 1.00 82.62 87 ARG A N 1
ATOM 679 C CA . ARG A 1 87 ? -10.602 -8.571 11.217 1.00 82.62 87 ARG A CA 1
ATOM 680 C C . ARG A 1 87 ? -10.152 -9.600 10.183 1.00 82.62 87 ARG A C 1
ATOM 682 O O . ARG A 1 87 ? -11.012 -10.186 9.544 1.00 82.62 87 ARG A O 1
ATOM 689 N N . ILE A 1 88 ? -8.850 -9.872 10.060 1.00 81.25 88 ILE A N 1
ATOM 690 C CA . ILE A 1 88 ? -8.330 -10.938 9.186 1.00 81.25 88 ILE A CA 1
ATOM 691 C C . ILE A 1 88 ? -8.843 -12.313 9.650 1.00 81.25 88 ILE A C 1
ATOM 693 O O . ILE A 1 88 ? -9.063 -13.203 8.838 1.00 81.25 88 ILE A O 1
ATOM 697 N N . PHE A 1 89 ? -9.117 -12.465 10.949 1.00 79.56 89 PHE A N 1
ATOM 698 C CA . PHE A 1 89 ? -9.685 -13.682 11.532 1.00 79.56 89 PHE A CA 1
ATOM 699 C C . PHE A 1 89 ? -11.211 -13.810 11.369 1.00 79.56 89 PHE A C 1
ATOM 701 O O . PHE A 1 89 ? -11.791 -14.808 11.800 1.00 79.56 89 PHE A O 1
ATOM 708 N N . LEU A 1 90 ? -11.886 -12.840 10.739 1.00 77.94 90 LEU A N 1
ATOM 709 C CA . LEU A 1 90 ? -13.310 -12.940 10.403 1.00 77.94 90 LEU A CA 1
ATOM 710 C C . LEU A 1 90 ? -13.483 -13.818 9.155 1.00 77.94 90 LEU A C 1
ATOM 712 O O . LEU A 1 90 ? -13.799 -13.342 8.071 1.00 77.94 90 LEU A O 1
ATOM 716 N N . TRP A 1 91 ? -13.268 -15.121 9.325 1.00 66.38 91 TRP A N 1
ATOM 717 C CA . TRP A 1 91 ? -13.354 -16.123 8.256 1.00 66.38 91 TRP A CA 1
ATOM 718 C C . TRP A 1 91 ? -14.796 -16.453 7.833 1.00 66.38 91 TRP A C 1
ATOM 720 O O . TRP A 1 91 ? -15.027 -17.082 6.804 1.00 66.38 91 TRP A O 1
ATOM 730 N N . HIS A 1 92 ? -15.795 -16.027 8.610 1.00 67.94 92 HIS A N 1
ATOM 731 C CA . HIS A 1 92 ? -17.199 -16.327 8.337 1.00 67.94 92 HIS A CA 1
ATOM 732 C C . HIS A 1 92 ? -17.752 -15.441 7.211 1.00 67.94 92 HIS A C 1
ATOM 734 O O . HIS A 1 92 ? -18.466 -14.469 7.456 1.00 67.94 92 HIS A O 1
ATOM 740 N N . CYS A 1 93 ? -17.431 -15.782 5.963 1.00 68.88 93 CYS A N 1
ATOM 741 C CA . CYS A 1 93 ? -18.141 -15.265 4.799 1.00 68.88 93 CYS A CA 1
ATOM 742 C C . CYS A 1 93 ? -19.446 -16.044 4.583 1.00 68.88 93 CYS A C 1
ATOM 744 O O . CYS A 1 93 ? -19.500 -17.263 4.744 1.00 68.88 93 CYS A O 1
ATOM 746 N N . GLN A 1 94 ? -20.512 -15.337 4.203 1.00 78.38 94 GLN A N 1
ATOM 747 C CA . GLN A 1 94 ? -21.772 -15.960 3.790 1.00 78.38 94 GLN A CA 1
ATOM 748 C C . GLN A 1 94 ? -21.528 -16.957 2.639 1.00 78.38 94 GLN A C 1
ATOM 750 O O . GLN A 1 94 ? -20.786 -16.618 1.715 1.00 78.38 94 GLN A O 1
ATOM 755 N N . PRO A 1 95 ? -22.181 -18.136 2.629 1.00 79.31 95 PRO A N 1
ATOM 756 C CA . PRO A 1 95 ? -21.959 -19.181 1.625 1.00 79.31 95 PRO A CA 1
ATOM 757 C C . PRO A 1 95 ? -22.087 -18.693 0.168 1.00 79.31 95 PRO A C 1
ATOM 759 O O . PRO A 1 95 ? -21.365 -19.162 -0.709 1.00 79.31 95 PRO A O 1
ATOM 762 N N . ALA A 1 96 ? -22.935 -17.689 -0.081 1.00 83.56 96 ALA A N 1
ATOM 763 C CA . ALA A 1 96 ? -23.094 -17.049 -1.388 1.00 83.56 96 ALA A CA 1
ATOM 764 C C . ALA A 1 96 ? -21.787 -16.455 -1.957 1.00 83.56 96 ALA A C 1
ATOM 766 O O . ALA A 1 96 ? -21.565 -16.503 -3.167 1.00 83.56 96 ALA A O 1
ATOM 767 N N . TRP A 1 97 ? -20.890 -15.949 -1.101 1.00 84.62 97 TRP A N 1
ATOM 768 C CA . TRP A 1 97 ? -19.597 -15.409 -1.533 1.00 84.62 97 TRP A CA 1
ATOM 769 C C . TRP A 1 97 ? -18.669 -16.482 -2.101 1.00 84.62 97 TRP A C 1
ATOM 771 O O . TRP A 1 97 ? -17.931 -16.197 -3.041 1.00 84.62 97 TRP A O 1
ATOM 781 N N . TYR A 1 98 ? -18.737 -17.719 -1.599 1.00 83.56 98 TYR A N 1
ATOM 782 C CA . TYR A 1 98 ? -17.957 -18.822 -2.165 1.00 83.56 98 TYR A CA 1
ATOM 783 C C . TYR A 1 98 ? -18.440 -19.179 -3.573 1.00 83.56 98 TYR A C 1
ATOM 785 O O . TYR A 1 98 ? -17.618 -19.391 -4.459 1.00 83.56 98 TYR A O 1
ATOM 793 N N . GLY A 1 99 ? -19.757 -19.172 -3.809 1.00 85.62 99 GLY A N 1
ATOM 794 C CA . GLY A 1 99 ? -20.319 -19.373 -5.148 1.00 85.62 99 GLY A CA 1
ATOM 795 C C . GLY A 1 99 ? -19.850 -18.307 -6.141 1.00 85.62 99 GLY A C 1
ATOM 796 O O . GLY A 1 99 ? -19.420 -18.634 -7.244 1.00 85.62 99 GLY A O 1
ATOM 797 N N . PHE A 1 100 ? -19.848 -17.036 -5.729 1.00 85.62 100 PHE A N 1
ATOM 798 C CA . PHE A 1 100 ? -19.331 -15.940 -6.552 1.00 85.62 100 PHE A CA 1
ATOM 799 C C . PHE A 1 100 ? -17.827 -16.079 -6.846 1.00 85.62 100 PHE A C 1
ATOM 801 O O . PHE A 1 100 ? -17.412 -15.952 -7.998 1.00 85.62 100 PHE A O 1
ATOM 808 N N . LEU A 1 101 ? -17.018 -16.397 -5.828 1.00 86.25 101 LEU A N 1
ATOM 809 C CA . LEU A 1 101 ? -15.576 -16.627 -5.973 1.00 86.25 101 LEU A CA 1
ATOM 810 C C . LEU A 1 101 ? -15.260 -17.765 -6.946 1.00 86.25 101 LEU A C 1
ATOM 812 O O . LEU A 1 101 ? -14.307 -17.653 -7.711 1.00 86.25 101 LEU A O 1
ATOM 816 N N . LEU A 1 102 ? -16.062 -18.833 -6.942 1.00 87.75 102 LEU A N 1
ATOM 817 C CA . LEU A 1 102 ? -15.933 -19.942 -7.887 1.00 87.75 102 LEU A CA 1
ATOM 818 C C . LEU A 1 102 ? -16.441 -19.586 -9.290 1.00 87.75 102 LEU A C 1
ATOM 820 O O . LEU A 1 102 ? -15.958 -20.151 -10.266 1.00 87.75 102 LEU A O 1
ATOM 824 N N . GLY A 1 103 ? -17.362 -18.629 -9.414 1.00 86.31 103 GLY A N 1
ATOM 825 C CA . GLY A 1 103 ? -17.896 -18.176 -10.698 1.00 86.31 103 GLY A CA 1
ATOM 826 C C . GLY A 1 103 ? -16.840 -17.556 -11.618 1.00 86.31 103 GLY A C 1
ATOM 827 O O . GLY A 1 103 ? -16.837 -17.846 -12.813 1.00 86.31 103 GLY A O 1
ATOM 828 N N . LEU A 1 104 ? -15.904 -16.763 -11.077 1.00 85.81 104 LEU A N 1
ATOM 829 C CA . LEU A 1 104 ? -14.819 -16.162 -11.867 1.00 85.81 104 LEU A CA 1
ATOM 830 C C . LEU A 1 104 ? -13.951 -17.204 -12.599 1.00 85.81 104 LEU A C 1
ATOM 832 O O . LEU A 1 104 ? -13.866 -17.129 -13.827 1.00 85.81 104 LEU A O 1
ATOM 836 N N . PRO A 1 105 ? -13.319 -18.181 -11.917 1.00 85.62 105 PRO A N 1
ATOM 837 C CA . PRO A 1 105 ? -12.524 -19.195 -12.597 1.00 85.62 105 PRO A CA 1
ATOM 838 C C . PRO A 1 105 ? -13.386 -20.056 -13.522 1.00 85.62 105 PRO A C 1
ATOM 840 O O . PRO A 1 105 ? -12.941 -20.368 -14.623 1.00 85.62 105 PRO A O 1
ATOM 843 N N . LEU A 1 106 ? -14.632 -20.378 -13.146 1.00 85.62 106 LEU A N 1
ATOM 844 C CA . LEU A 1 106 ? -15.528 -21.155 -14.010 1.00 85.62 106 LEU A CA 1
ATOM 845 C C . LEU A 1 106 ? -15.777 -20.459 -15.352 1.00 85.62 106 LEU A C 1
ATOM 847 O O . LEU A 1 106 ? -15.810 -21.118 -16.386 1.00 85.62 106 LEU A O 1
ATOM 851 N N . MET A 1 107 ? -15.912 -19.131 -15.345 1.00 87.12 107 MET A N 1
ATOM 852 C CA . MET A 1 107 ? -16.110 -18.348 -16.562 1.00 87.12 107 MET A CA 1
ATOM 853 C C . MET A 1 107 ? -14.869 -18.373 -17.464 1.00 87.12 107 MET A C 1
ATOM 855 O O . MET A 1 107 ? -15.001 -18.483 -18.683 1.00 87.12 107 MET A O 1
ATOM 859 N N . PHE A 1 108 ? -13.666 -18.360 -16.878 1.00 83.06 108 PHE A N 1
ATOM 860 C CA . PHE A 1 108 ? -12.419 -18.563 -17.622 1.00 83.06 108 PHE A CA 1
ATOM 861 C C . PHE A 1 108 ? -12.334 -19.967 -18.237 1.00 83.06 108 PHE A C 1
ATOM 863 O O . PHE A 1 108 ? -12.021 -20.086 -19.422 1.00 83.06 108 PHE A O 1
ATOM 870 N N . TYR A 1 109 ? -12.663 -21.020 -17.481 1.00 84.44 109 TYR A N 1
ATOM 871 C CA . TYR A 1 109 ? -12.674 -22.397 -17.994 1.00 84.44 109 TYR A CA 1
ATOM 872 C C . TYR A 1 109 ? -13.737 -22.613 -19.074 1.00 84.44 109 TYR A C 1
ATOM 874 O O . TYR A 1 109 ? -13.457 -23.249 -20.086 1.00 84.44 109 TYR A O 1
ATOM 882 N N . ALA A 1 110 ? -14.932 -22.041 -18.912 1.00 85.12 110 ALA A N 1
ATOM 883 C CA . ALA A 1 110 ? -15.978 -22.082 -19.930 1.00 85.12 110 ALA A CA 1
ATOM 884 C C . ALA A 1 110 ? -15.524 -21.385 -21.223 1.00 85.12 110 ALA A C 1
ATOM 886 O O . ALA A 1 110 ? -15.713 -21.916 -22.315 1.00 85.12 110 ALA A O 1
ATOM 887 N N . GLY A 1 111 ? -14.855 -20.233 -21.104 1.00 81.75 111 GLY A N 1
ATOM 888 C CA . GLY A 1 111 ? -14.249 -19.544 -22.242 1.00 81.75 111 GLY A CA 1
ATOM 889 C C . GLY A 1 111 ? -13.166 -20.378 -22.937 1.00 81.75 111 GLY A C 1
ATOM 890 O O . GLY A 1 111 ? -13.133 -20.430 -24.166 1.00 81.75 111 GLY A O 1
ATOM 891 N N . ALA A 1 112 ? -12.317 -21.071 -22.174 1.00 82.38 112 ALA A N 1
ATOM 892 C CA . ALA A 1 112 ? -11.301 -21.977 -22.714 1.00 82.38 112 ALA A CA 1
ATOM 893 C C . ALA A 1 112 ? -11.919 -23.192 -23.433 1.00 82.38 112 ALA A C 1
ATOM 895 O O . ALA A 1 112 ? -11.468 -23.547 -24.525 1.00 82.38 112 ALA A O 1
ATOM 896 N N . ALA A 1 113 ? -12.996 -23.761 -22.877 1.00 82.44 113 ALA A N 1
ATOM 897 C CA . ALA A 1 113 ? -13.748 -24.868 -23.468 1.00 82.44 113 ALA A CA 1
ATOM 898 C C . ALA A 1 113 ? -14.353 -24.489 -24.825 1.00 82.44 113 ALA A C 1
ATOM 900 O O . ALA A 1 113 ? -14.211 -25.222 -25.799 1.00 82.44 113 ALA A O 1
ATOM 901 N N . VAL A 1 114 ? -14.977 -23.308 -24.907 1.00 82.06 114 VAL A N 1
ATOM 902 C CA . VAL A 1 114 ? -15.570 -22.783 -26.150 1.00 82.06 114 VAL A CA 1
ATOM 903 C C . VAL A 1 114 ? -14.500 -22.494 -27.203 1.00 82.06 114 VAL A C 1
ATOM 905 O O . VAL A 1 114 ? -14.739 -22.677 -28.394 1.00 82.06 114 VAL A O 1
ATOM 908 N N . LYS A 1 115 ? -13.300 -22.080 -26.779 1.00 76.06 115 LYS A N 1
ATOM 909 C CA . LYS A 1 115 ? -12.157 -21.868 -27.677 1.00 76.06 115 LYS A CA 1
ATOM 910 C C . LYS A 1 115 ? -11.501 -23.174 -28.149 1.00 76.06 115 LYS A C 1
ATOM 912 O O . LYS A 1 115 ? -10.629 -23.110 -29.009 1.00 76.06 115 LYS A O 1
ATOM 917 N N . GLY A 1 116 ? -11.901 -24.325 -27.600 1.00 69.12 116 GLY A N 1
ATOM 918 C CA . GLY A 1 116 ? -11.355 -25.645 -27.931 1.00 69.12 116 GLY A CA 1
ATOM 919 C C . GLY A 1 116 ? -9.950 -25.904 -27.383 1.00 69.12 116 GLY A C 1
ATOM 920 O O . GLY A 1 116 ? -9.264 -26.783 -27.889 1.00 69.12 116 GLY A O 1
ATOM 921 N N . ASN A 1 117 ? -9.509 -25.133 -26.384 1.00 60.97 117 ASN A N 1
ATOM 922 C CA . ASN A 1 117 ? -8.141 -25.160 -25.857 1.00 60.97 117 ASN A CA 1
ATOM 923 C C . ASN A 1 117 ? -8.102 -25.668 -24.404 1.00 60.97 117 ASN A C 1
ATOM 925 O O . ASN A 1 117 ? -7.351 -25.132 -23.586 1.00 60.97 117 ASN A O 1
ATOM 929 N N . LEU A 1 118 ? -8.995 -26.614 -24.084 1.00 56.09 118 LEU A N 1
ATOM 930 C CA . LEU A 1 118 ? -9.064 -27.268 -22.777 1.00 56.09 118 LEU A CA 1
ATOM 931 C C . LEU A 1 118 ? -8.005 -28.366 -22.649 1.00 56.09 118 LEU A C 1
ATOM 933 O O . LEU A 1 118 ? -7.824 -29.107 -23.641 1.00 56.09 118 LEU A O 1
#

Sequence (118 aa):
MNLNSPHTQQWLVPWIALAPFLLITFGLAWGILALYILLPGLMGALFGEISGHHPLFILAVWAPAVAAFILISYYGGWVGLRRFLSRIFLWHCQPAWYGFLLGLPLMFYAGAAVKGNL

Secondary structure (DSSP, 8-state):
-----TTSSTT---GGGHHHHHHHHHHHHHHHHHHHHH-HHHHHHHH-S--TT-HHHHHHHTHHHHHHHHHHHHHHHHHHHHHHHHGGG-----HHHHHHHHHHHHHHHHHHHHTT--

Solvent-accessible surface area (backbone atoms only — not comparable to full-atom values): 6930 Å² total; per-residue (Å²): 135,85,89,82,68,88,80,75,67,84,77,62,82,54,77,70,55,52,54,61,35,48,50,46,18,49,47,43,31,50,47,54,50,47,44,49,72,76,38,42,70,60,41,37,73,76,75,40,76,94,45,92,84,27,69,67,52,46,47,32,74,41,16,56,58,54,25,48,54,54,51,36,40,71,73,40,34,73,67,36,40,53,58,56,58,52,55,74,71,64,74,83,67,62,71,68,56,57,56,53,63,50,45,58,58,50,53,54,51,52,51,32,50,76,70,71,70,110

Organism: NCBI:txid1828722

Mean predicted aligned error: 10.52 Å

Foldseek 3Di:
DDPDDVPPPQADLDPCLVVQLCCQLCCLLVVLVVCCVVPVPVCCVPFNDDDPPGPSNVCNVCSSVVSCQVSQCVRPNPNSVVVVVVVVVVPDDDPVVVVVVVVVVVVVVVVCVVVVND

Radius of gyration: 21.54 Å; Cα contacts (8 Å, |Δi|>4): 64; chains: 1; bounding box: 56×40×54 Å

pLDDT: mean 82.28, std 12.64, range [38.31, 96.25]